Protein 6KGI (pdb70)

Foldseek 3Di:
DDDDFFPQDDPPAFSFAFADAFAKWKDWPQWFPDPLATAHPQFDDVVVAVVTDMDMDGHHDDDSRGHGQPPNVTTDDDGDGNRVDD

Nearest PDB structures (foldseek):
  6kgi-assembly1_B-2  TM=1.012E+00  e=6.333E-20  Saccharomyces cerevisiae S288C
  3nit-assembly1_A  TM=9.680E-01  e=1.098E-16  Saccharomyces cerevisiae
  3nih-assembly1_A  TM=9.749E-01  e=1.008E-15  Saccharomyces cerevisiae
  7mex-assembly1_A  TM=9.510E-01  e=4.186E-12  Saccharomyces cerevisiae S288C
  7mey-assembly1_A  TM=9.369E-01  e=1.963E-11  Saccharomyces cerevisiae S288C

Structure (mmCIF, N/CA/C/O backbone):
data_6KGI
#
_entry.id   6KGI
#
_cell.length_a   60.630
_cell.length_b   60.630
_cell.length_c   69.811
_cell.angle_alpha   90.00
_cell.angle_beta   90.00
_cell.angle_gamma   90.00
#
_symmetry.space_group_name_H-M   'P 43 21 2'
#
loop_
_entity.id
_entity.type
_entity.pdbx_description
1 polymer 'E3 ubiquitin-protein ligase UBR1'
2 non-polymer 'ZINC ION'
3 water water
#
loop_
_atom_site.group_PDB
_atom_site.id
_atom_site.type_symbol
_atom_site.label_atom_id
_atom_site.label_alt_id
_atom_site.label_comp_id
_atom_site.label_asym_id
_atom_site.label_entity_id
_atom_site.label_seq_id
_atom_site.pdbx_PDB_ins_code
_atom_site.Cartn_x
_atom_site.Cartn_y
_atom_site.Cartn_z
_atom_site.occupancy
_atom_site.B_iso_or_equiv
_atom_site.auth_seq_id
_atom_site.auth_comp_id
_atom_site.auth_asym_id
_atom_site.auth_atom_id
_atom_site.pdbx_PDB_model_num
ATOM 1 N N . ARG A 1 1 ? -17.258 -8.880 16.851 1.00 14.56 109 ARG B N 1
ATOM 2 C CA . ARG A 1 1 ? -15.898 -8.378 16.683 1.00 14.10 109 ARG B CA 1
ATOM 3 C C . ARG A 1 1 ? -14.910 -9.509 16.917 1.00 14.38 109 ARG B C 1
ATOM 4 O O . ARG A 1 1 ? -15.217 -10.479 17.610 1.00 16.67 109 ARG B O 1
ATOM 24 N N . LEU A 1 2 ? -13.715 -9.367 16.344 1.00 13.60 110 LEU B N 1
ATOM 25 C CA . LEU A 1 2 ? -12.604 -10.280 16.592 1.00 15.46 110 LEU B CA 1
ATOM 26 C C . LEU A 1 2 ? -11.329 -9.500 16.317 1.00 15.16 110 LEU B C 1
ATOM 27 O O . LEU A 1 2 ? -11.160 -8.966 15.218 1.00 14.85 110 LEU B O 1
ATOM 43 N N . GLY A 1 3 ? -10.454 -9.394 17.313 1.00 16.12 111 GLY B N 1
ATOM 44 C CA . GLY A 1 3 ? -9.258 -8.591 17.145 1.00 15.08 111 GLY B CA 1
ATOM 45 C C . GLY A 1 3 ? -8.374 -9.121 16.032 1.00 15.13 111 GLY B C 1
ATOM 46 O O . GLY A 1 3 ? -8.314 -10.321 15.769 1.00 15.79 111 GLY B O 1
ATOM 50 N N . SER A 1 4 ? -7.686 -8.204 15.364 1.00 15.24 112 SER B N 1
ATOM 51 C CA . SER A 1 4 ? -6.724 -8.591 14.346 1.00 15.44 112 SER B CA 1
ATOM 52 C C . SER A 1 4 ? -5.462 -9.122 15.004 1.00 14.73 112 SER B C 1
ATOM 53 O O . SER A 1 4 ? -5.045 -8.643 16.064 1.00 18.40 112 SER B O 1
ATOM 61 N N . GLY A 1 5 ? -4.859 -10.111 14.368 1.00 15.01 113 GLY B N 1
ATOM 62 C CA . GLY A 1 5 ? -3.603 -10.670 14.813 1.00 14.38 113 GLY B CA 1
ATOM 63 C C . GLY A 1 5 ? -2.414 -9.979 14.185 1.00 14.04 113 GLY B C 1
ATOM 64 O O . GLY A 1 5 ? -2.476 -8.822 13.762 1.00 15.70 113 GLY B O 1
ATOM 68 N N . ASP A 1 6 ? -1.307 -10.706 14.126 1.00 12.90 114 ASP B N 1
ATOM 69 C CA . ASP A 1 6 ? -0.083 -10.168 13.564 1.00 13.30 114 ASP B CA 1
ATOM 70 C C . ASP A 1 6 ? -0.176 -10.114 12.046 1.00 12.64 114 ASP B C 1
ATOM 71 O O . ASP A 1 6 ? -0.706 -11.029 11.416 1.00 12.31 114 ASP B O 1
ATOM 80 N N . VAL A 1 7 ? 0.366 -9.050 11.450 1.00 12.99 115 VAL B N 1
ATOM 81 C CA . VAL A 1 7 ? 0.317 -8.908 9.998 1.00 13.46 115 VAL B CA 1
ATOM 82 C C . VAL A 1 7 ? 1.120 -9.978 9.274 1.00 12.05 115 VAL B C 1
ATOM 83 O O . VAL A 1 7 ? 0.973 -10.135 8.058 1.00 14.48 115 VAL B O 1
ATOM 96 N N . HIS A 1 8 ? 1.970 -10.720 9.987 1.00 11.48 116 HIS B N 1
ATOM 97 C CA . HIS A 1 8 ? 2.769 -11.783 9.398 1.00 11.15 116 HIS B CA 1
ATOM 98 C C . HIS 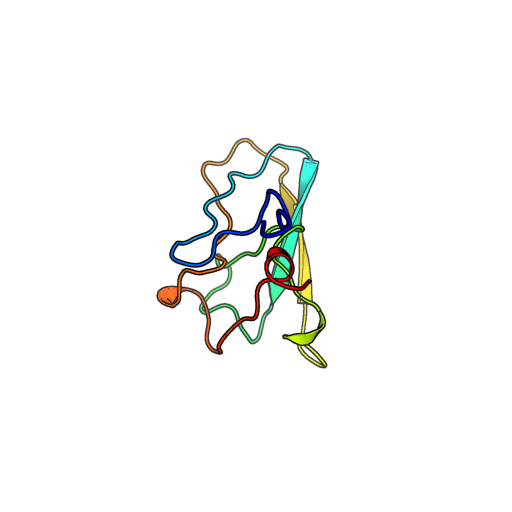A 1 8 ? 2.136 -13.151 9.578 1.00 10.93 116 HIS B C 1
ATOM 99 O O . HIS A 1 8 ? 2.675 -14.145 9.081 1.00 11.65 116 HIS B O 1
ATOM 113 N N . LYS A 1 9 ? 1.017 -13.235 10.288 1.00 10.81 117 LYS B N 1
ATOM 114 C CA . LYS A 1 9 ? 0.320 -14.503 10.441 1.00 10.46 117 LYS B CA 1
ATOM 115 C C . LYS A 1 9 ? -0.046 -15.044 9.068 1.00 10.05 117 LYS B C 1
ATOM 116 O O . LYS A 1 9 ? -0.510 -14.299 8.196 1.00 11.04 117 LYS B O 1
ATOM 135 N N . HIS A 1 10 ? 0.133 -16.347 8.877 1.00 10.56 118 HIS 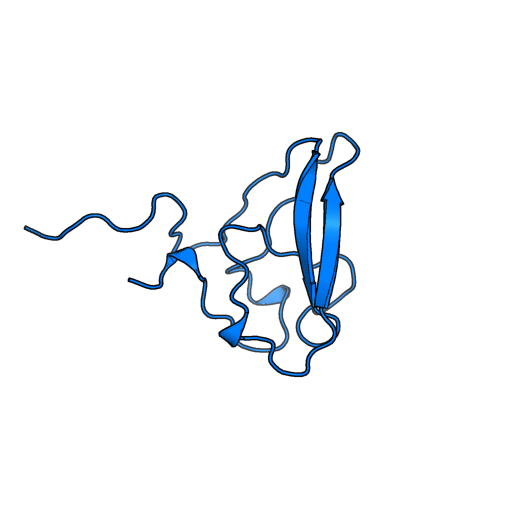B N 1
ATOM 136 C CA . HIS A 1 10 ? -0.125 -16.953 7.577 1.00 10.92 118 HIS B CA 1
ATOM 137 C C . HIS A 1 10 ? -0.703 -18.357 7.723 1.00 10.28 118 HIS B C 1
ATOM 138 O O . HIS A 1 10 ? -0.503 -19.207 6.853 1.00 10.67 118 HIS B O 1
ATOM 152 N N . THR A 1 11 ? -1.430 -18.600 8.808 1.00 10.81 119 THR B N 1
ATOM 153 C CA . THR A 1 11 ? -2.157 -19.845 8.993 1.00 10.96 119 THR B CA 1
ATOM 154 C C . THR A 1 11 ? -2.865 -20.214 7.701 1.00 10.47 119 THR B C 1
ATOM 155 O O . THR A 1 11 ? -3.512 -19.365 7.081 1.00 10.55 119 THR B O 1
ATOM 166 N N . GLY A 1 12 ? -2.725 -21.476 7.294 1.00 11.24 120 GLY B N 1
ATOM 167 C CA . GLY A 1 12 ? -3.349 -21.978 6.091 1.00 11.54 120 GLY B CA 1
ATOM 168 C C . GLY A 1 12 ? -2.478 -21.969 4.853 1.00 10.79 120 GLY B C 1
ATOM 169 O O . GLY A 1 12 ? -2.907 -22.507 3.818 1.00 11.67 120 GLY B O 1
ATOM 173 N N . ARG A 1 13 ? -1.277 -21.396 4.918 1.00 10.77 121 ARG B N 1
ATOM 174 C CA . ARG A 1 13 ? -0.411 -21.333 3.756 1.00 10.63 121 ARG B CA 1
ATOM 175 C C . ARG A 1 13 ? 1.039 -21.294 4.218 1.00 11.05 121 ARG B C 1
ATOM 176 O O . ARG A 1 13 ? 1.338 -21.129 5.406 1.00 11.04 121 ARG B O 1
ATOM 197 N N . ASN A 1 14 ? 1.946 -21.413 3.253 1.00 11.32 122 ASN B N 1
ATOM 198 C CA . ASN A 1 14 ? 3.354 -21.142 3.500 1.00 11.71 122 ASN B CA 1
ATOM 199 C C . ASN A 1 14 ? 3.578 -19.637 3.660 1.00 10.95 122 ASN B C 1
ATOM 200 O O . ASN A 1 14 ? 2.881 -18.817 3.062 1.00 12.35 122 ASN B O 1
ATOM 211 N N . CYS A 1 15 ? 4.594 -19.276 4.447 1.00 11.37 123 CYS B N 1
ATOM 212 C CA . CYS A 1 15 ? 4.914 -17.866 4.654 1.00 11.19 123 CYS B CA 1
ATOM 213 C C . CYS A 1 15 ? 5.316 -17.202 3.344 1.00 11.07 123 CYS B C 1
ATOM 214 O O . CYS A 1 15 ? 4.683 -16.242 2.883 1.00 12.70 123 CYS B O 1
ATOM 221 N N . GLY A 1 16 ? 6.378 -17.712 2.725 1.00 12.01 124 GLY B N 1
ATOM 222 C CA . GLY A 1 16 ? 6.820 -17.233 1.432 1.00 14.83 124 GLY B CA 1
ATOM 223 C C . GLY A 1 16 ? 7.462 -15.867 1.411 1.00 14.16 124 GLY B C 1
ATOM 224 O O . GLY A 1 16 ? 7.707 -15.341 0.321 1.00 15.77 124 GLY B O 1
ATOM 228 N N . ARG A 1 17 ? 7.752 -15.273 2.565 1.00 13.59 125 ARG B N 1
ATOM 229 C CA . ARG A 1 17 ? 8.384 -13.961 2.588 1.00 14.27 125 ARG B CA 1
ATOM 230 C C . ARG A 1 17 ? 9.709 -14.008 1.843 1.00 13.11 125 ARG B C 1
ATOM 231 O O . ARG A 1 17 ? 10.535 -14.888 2.086 1.00 14.17 125 ARG B O 1
ATOM 252 N N . LYS A 1 18 ? 9.923 -13.038 0.957 1.00 15.96 126 LYS B N 1
ATOM 253 C CA . LYS A 1 18 ? 11.173 -12.925 0.220 1.00 17.45 126 LYS B CA 1
ATOM 254 C C . LYS A 1 18 ? 12.129 -12.016 0.978 1.00 17.95 126 LYS B C 1
ATOM 255 O O . LYS A 1 18 ? 11.793 -10.869 1.285 1.00 20.49 126 LYS B O 1
ATOM 274 N N . PHE A 1 19 ? 13.329 -12.516 1.248 1.00 17.79 127 PHE B N 1
ATOM 275 C CA . PHE A 1 19 ? 14.281 -11.773 2.057 1.00 16.60 127 PHE B CA 1
ATOM 276 C C . PHE A 1 19 ? 14.859 -10.604 1.277 1.00 18.45 127 PHE B C 1
ATOM 277 O O . PHE A 1 19 ? 15.092 -10.692 0.068 1.00 21.57 127 PHE B O 1
ATOM 294 N N . LYS A 1 20 ? 15.074 -9.505 1.980 1.00 17.44 128 LYS B N 1
ATOM 295 C CA . LYS A 1 20 ? 15.741 -8.339 1.430 1.00 18.35 128 LYS B CA 1
ATOM 296 C C . LYS A 1 20 ? 17.207 -8.354 1.837 1.00 17.47 128 LYS B C 1
ATOM 297 O O . LYS A 1 20 ? 17.602 -9.000 2.811 1.00 15.12 128 LYS B O 1
ATOM 316 N N . ILE A 1 21 ? 18.021 -7.611 1.085 1.00 17.71 129 ILE B N 1
ATOM 317 C CA . ILE A 1 21 ? 19.424 -7.474 1.447 1.00 16.39 129 ILE B CA 1
ATOM 318 C C . ILE A 1 21 ? 19.517 -6.832 2.821 1.00 16.23 129 ILE B C 1
ATOM 319 O O . ILE A 1 21 ? 18.854 -5.828 3.108 1.00 18.37 129 ILE B O 1
ATOM 335 N N . GLY A 1 22 ? 20.329 -7.432 3.692 1.00 15.30 130 GLY B N 1
ATOM 336 C CA . GLY A 1 22 ? 20.481 -6.972 5.048 1.00 14.70 130 GLY B CA 1
ATOM 337 C C . GLY A 1 22 ? 19.531 -7.599 6.043 1.00 13.36 130 GLY B C 1
ATOM 338 O O . GLY A 1 22 ? 19.698 -7.382 7.248 1.00 14.44 130 GLY B O 1
ATOM 342 N N . GLU A 1 23 ? 18.559 -8.368 5.582 1.00 12.76 131 GLU B N 1
ATOM 343 C CA . GLU A 1 23 ? 17.564 -8.955 6.466 1.00 12.26 131 GLU B CA 1
ATOM 344 C C . GLU A 1 23 ? 18.107 -10.230 7.102 1.00 11.70 131 GLU B C 1
ATOM 345 O O . GLU A 1 23 ? 18.649 -11.085 6.394 1.00 11.94 131 GLU B O 1
ATOM 357 N N . PRO A 1 24 ? 17.965 -10.399 8.412 1.00 10.61 132 PRO B N 1
ATOM 358 C CA . PRO A 1 24 ? 18.402 -11.641 9.059 1.00 10.93 132 PRO B CA 1
ATOM 359 C C . PRO A 1 24 ? 17.354 -12.739 8.903 1.00 10.39 132 PRO B C 1
ATOM 360 O O . PRO A 1 24 ? 16.201 -12.488 8.541 1.00 11.53 132 PRO B O 1
ATOM 371 N N . LEU A 1 25 ? 17.776 -13.966 9.205 1.00 10.08 133 LEU B N 1
ATOM 372 C CA . LEU A 1 25 ? 16.919 -15.137 9.126 1.00 10.01 133 LEU B CA 1
ATOM 373 C C . LEU A 1 25 ? 17.550 -16.234 9.977 1.00 9.31 133 LEU B C 1
ATOM 374 O O . LEU A 1 25 ? 18.680 -16.098 10.475 1.00 9.66 133 LEU B O 1
ATOM 390 N N . TYR A 1 26 ? 16.801 -17.324 10.136 1.00 9.76 134 TYR B N 1
ATOM 391 C CA . TYR A 1 26 ? 17.168 -18.411 11.018 1.00 9.06 134 TYR B CA 1
ATOM 392 C C . TYR A 1 26 ? 17.218 -19.745 10.281 1.00 9.40 134 TYR B C 1
ATOM 393 O O . TYR A 1 26 ? 16.410 -20.030 9.388 1.00 10.33 134 TYR B O 1
ATOM 411 N N . ARG A 1 27 ? 18.147 -20.585 10.727 1.00 9.52 135 ARG B N 1
ATOM 412 C CA . ARG A 1 27 ? 18.241 -21.984 10.351 1.00 9.84 135 ARG B CA 1
ATOM 413 C C . ARG A 1 27 ? 18.297 -22.823 11.619 1.00 9.94 135 ARG B C 1
ATOM 414 O O . ARG A 1 27 ? 18.773 -22.355 12.660 1.00 10.38 135 ARG B O 1
ATOM 435 N N . CYS A 1 28 ? 17.839 -24.073 11.524 1.00 10.35 136 CYS B N 1
ATOM 436 C CA . CYS A 1 28 ? 17.953 -25.020 12.626 1.00 10.40 136 CYS B CA 1
ATOM 437 C C . CYS A 1 28 ? 18.496 -26.337 12.087 1.00 10.60 136 CYS B C 1
ATOM 438 O O . CYS A 1 28 ? 17.882 -26.953 11.212 1.00 11.54 136 CYS B O 1
ATOM 445 N N . HIS A 1 29 ? 19.640 -26.774 12.609 1.00 10.76 137 HIS B N 1
ATOM 446 C CA . HIS A 1 29 ? 20.253 -27.994 12.101 1.00 10.92 137 HIS B CA 1
ATOM 447 C C . HIS A 1 29 ? 19.297 -29.173 12.211 1.00 12.46 137 HIS B C 1
ATOM 448 O O . HIS A 1 29 ? 19.159 -29.965 11.271 1.00 14.02 137 HIS B O 1
ATOM 462 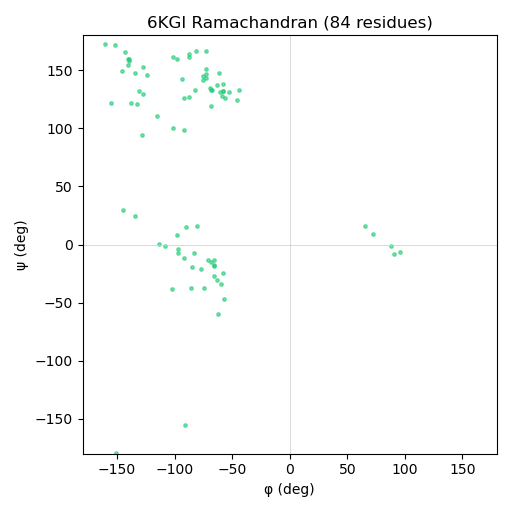N N . GLU A 1 30 ? 18.662 -29.337 13.369 1.00 11.79 138 GLU B N 1
ATOM 463 C CA . GLU A 1 30 ? 17.833 -30.509 13.603 1.00 12.11 138 GLU B CA 1
ATOM 464 C C . GLU A 1 30 ? 16.513 -30.439 12.844 1.00 11.49 138 GLU B C 1
ATOM 465 O O . GLU A 1 30 ? 16.017 -31.475 12.381 1.00 13.63 138 GLU B O 1
ATOM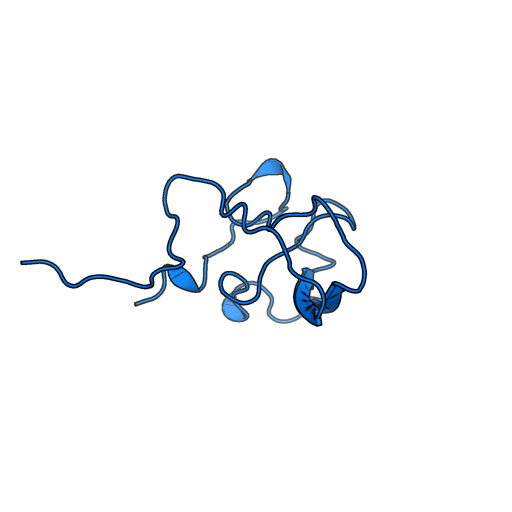 477 N N . CYS A 1 31 ? 15.905 -29.252 12.729 1.00 11.30 139 CYS B N 1
ATOM 478 C CA . CYS A 1 31 ? 14.558 -29.190 12.168 1.00 11.91 139 CYS B CA 1
ATOM 479 C C . CYS A 1 31 ? 14.575 -29.113 10.646 1.00 12.01 139 CYS B C 1
ATOM 480 O O . CYS A 1 31 ? 13.693 -29.674 9.992 1.00 12.66 139 CYS B O 1
ATOM 487 N N . GLY A 1 32 ? 15.529 -28.397 10.055 1.00 12.30 140 GLY B N 1
ATOM 488 C CA . GLY A 1 32 ? 15.531 -28.236 8.610 1.00 12.67 140 GLY B CA 1
ATOM 489 C C . GLY A 1 32 ? 15.841 -29.548 7.914 1.00 13.48 140 GLY B C 1
ATOM 490 O O . GLY A 1 32 ? 16.792 -30.251 8.273 1.00 14.65 140 GLY B O 1
ATOM 494 N N . CYS A 1 33 ? 15.044 -29.885 6.899 1.00 13.62 141 CYS B N 1
ATOM 495 C CA . CYS A 1 33 ? 15.313 -31.109 6.151 1.00 14.73 141 CYS B CA 1
ATOM 496 C C . CYS A 1 33 ? 16.657 -31.047 5.439 1.00 15.97 141 CYS B C 1
ATOM 497 O O . CYS A 1 33 ? 17.302 -32.085 5.240 1.00 17.38 141 CYS B O 1
ATOM 505 N N . ASP A 1 34 ? 17.094 -29.855 5.043 1.00 15.18 142 ASP B N 1
ATOM 506 C CA . ASP A 1 34 ? 18.435 -29.667 4.507 1.00 14.66 142 ASP B CA 1
ATOM 507 C C . ASP A 1 34 ? 18.882 -28.248 4.826 1.00 13.78 142 ASP B C 1
ATOM 508 O O . ASP A 1 34 ? 18.158 -27.473 5.461 1.00 13.90 142 ASP B O 1
ATOM 517 N N . ASP A 1 35 ? 20.094 -27.915 4.388 1.00 15.57 143 ASP B N 1
ATOM 518 C CA . ASP A 1 35 ? 20.714 -26.638 4.718 1.00 15.26 143 ASP B CA 1
ATOM 519 C C . ASP A 1 35 ? 20.226 -25.491 3.847 1.00 15.00 143 ASP B C 1
ATOM 520 O O . ASP A 1 35 ? 20.850 -24.421 3.846 1.00 15.78 143 ASP B O 1
ATOM 529 N N . THR 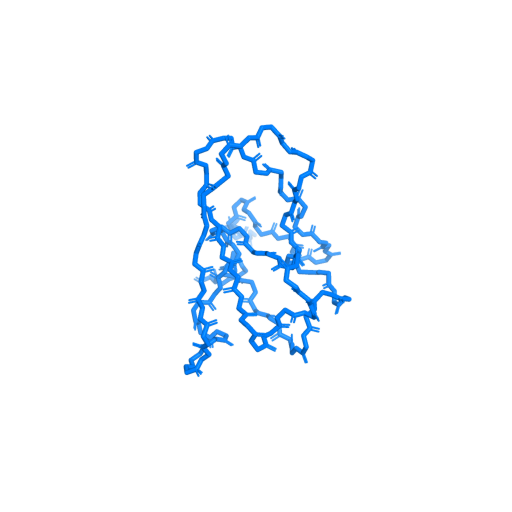A 1 36 ? 19.111 -25.671 3.136 1.00 13.87 144 THR B N 1
ATOM 530 C CA . THR A 1 36 ? 18.447 -24.579 2.440 1.00 13.38 144 THR B CA 1
ATOM 531 C C . THR A 1 36 ? 17.136 -24.180 3.100 1.00 12.23 144 THR B C 1
ATOM 532 O O . THR A 1 36 ? 16.490 -23.244 2.634 1.00 13.28 144 THR B O 1
ATOM 543 N N . CYS A 1 37 ? 16.735 -24.856 4.168 1.00 11.35 145 CYS B N 1
ATOM 544 C CA . CYS A 1 37 ? 15.451 -24.604 4.811 1.00 11.38 145 CYS B CA 1
ATOM 545 C C . CYS A 1 37 ? 15.614 -23.487 5.836 1.00 11.04 145 CYS B C 1
ATOM 546 O O . CYS A 1 37 ? 16.503 -23.551 6.696 1.00 11.77 145 CYS B O 1
ATOM 554 N N . VAL A 1 38 ? 14.776 -22.456 5.736 1.00 10.76 146 VAL B N 1
ATOM 555 C CA . VAL A 1 38 ? 14.980 -21.239 6.508 1.00 10.72 146 VAL B CA 1
ATOM 556 C C . VAL A 1 38 ? 13.669 -20.685 7.042 1.00 9.55 146 VAL B C 1
ATOM 557 O O . VAL A 1 38 ? 12.579 -20.948 6.514 1.00 10.36 146 VAL B O 1
ATOM 570 N N . LEU A 1 39 ? 13.809 -19.860 8.082 1.00 9.58 147 LEU B N 1
ATOM 571 C CA . LEU A 1 39 ? 12.688 -19.192 8.725 1.00 9.51 147 LEU B CA 1
ATOM 572 C C . LEU A 1 39 ? 12.980 -17.706 8.874 1.00 9.32 147 LEU B C 1
ATOM 573 O O . LEU A 1 39 ? 14.050 -17.314 9.360 1.00 9.96 147 LEU B O 1
ATOM 589 N N . CYS A 1 40 ? 12.012 -16.879 8.488 1.00 9.57 148 CYS B N 1
ATOM 590 C CA . CYS A 1 40 ? 12.138 -15.441 8.670 1.00 9.58 148 CYS B CA 1
ATOM 591 C C . CYS A 1 40 ? 11.985 -15.079 10.140 1.00 9.28 148 CYS B C 1
ATOM 592 O O . CYS A 1 40 ? 11.562 -15.884 10.973 1.00 9.60 148 CYS B O 1
ATOM 599 N N . ILE A 1 41 ? 12.356 -13.836 10.456 1.00 9.35 149 ILE B N 1
ATOM 600 C CA . ILE A 1 41 ? 12.360 -13.397 11.847 1.00 9.51 149 ILE B CA 1
ATOM 601 C C . ILE A 1 41 ? 10.953 -13.362 12.427 1.00 9.97 149 ILE B C 1
ATOM 602 O O . ILE A 1 41 ? 10.779 -13.439 13.645 1.00 11.43 149 ILE B O 1
ATOM 618 N N . HIS A 1 42 ? 9.930 -13.170 11.589 1.00 9.94 150 HIS B N 1
ATOM 619 C CA . HIS A 1 42 ? 8.556 -13.092 12.070 1.00 10.29 150 HIS B CA 1
ATOM 620 C C . HIS A 1 42 ? 7.991 -14.458 12.395 1.00 9.87 150 HIS B C 1
ATOM 621 O O . HIS A 1 42 ? 7.023 -14.563 13.164 1.00 11.06 150 HIS B O 1
ATOM 635 N N . CYS A 1 43 ? 8.582 -15.503 11.835 1.00 9.34 151 CYS B N 1
ATOM 636 C CA . CYS A 1 43 ? 8.102 -16.871 11.967 1.00 8.95 151 CYS B CA 1
ATOM 637 C C . CYS A 1 43 ? 8.890 -17.693 12.969 1.00 8.72 151 CYS B C 1
ATOM 638 O O . CYS A 1 43 ? 8.301 -18.517 13.681 1.00 9.33 151 CYS B O 1
ATOM 645 N N . PHE A 1 44 ? 10.207 -17.517 13.021 1.00 8.65 152 PHE B N 1
ATOM 646 C CA . PHE A 1 44 ? 11.030 -18.351 13.881 1.00 8.89 152 PHE B CA 1
ATOM 647 C C . PHE A 1 44 ? 10.537 -18.263 15.315 1.00 8.61 152 PHE B C 1
ATOM 648 O O . PHE A 1 44 ? 10.443 -17.172 15.884 1.00 9.38 152 PHE B O 1
ATOM 665 N N . ASN A 1 45 ? 10.259 -19.419 15.910 1.00 9.10 153 ASN B N 1
ATOM 666 C CA . ASN A 1 45 ? 9.750 -19.462 17.270 1.00 9.11 153 ASN B CA 1
ATOM 667 C C . ASN A 1 45 ? 10.782 -20.143 18.148 1.00 9.29 153 ASN B C 1
ATOM 668 O O . ASN A 1 45 ? 11.003 -21.355 17.998 1.00 9.14 153 ASN B O 1
ATOM 679 N N . PRO A 1 46 ? 11.442 -19.426 19.059 1.00 9.19 154 PRO B N 1
ATOM 680 C CA . PRO A 1 46 ? 12.460 -20.086 19.890 1.00 9.38 154 PRO B CA 1
ATOM 681 C C . PRO A 1 46 ? 11.916 -21.259 20.685 1.00 9.47 154 PRO B C 1
ATOM 682 O O . PRO A 1 46 ? 12.687 -22.164 21.048 1.00 9.74 154 PRO B O 1
ATOM 693 N N . LYS A 1 47 ? 10.611 -21.279 20.962 1.00 9.76 155 LYS B N 1
ATOM 694 C CA . LYS A 1 47 ? 10.039 -22.382 21.717 1.00 10.34 155 LYS B CA 1
ATOM 695 C C . LYS A 1 47 ? 10.107 -23.701 20.961 1.00 9.86 155 LYS B C 1
ATOM 696 O O . LYS A 1 47 ? 9.962 -24.759 21.583 1.00 11.01 155 LYS B O 1
ATOM 715 N N . ASP A 1 48 ? 10.295 -23.675 19.642 1.00 9.62 156 ASP B N 1
ATOM 716 C CA . ASP A 1 48 ? 10.358 -24.903 18.859 1.00 10.30 156 ASP B CA 1
ATOM 717 C C . ASP A 1 48 ? 11.735 -25.553 18.873 1.00 9.92 156 ASP B C 1
ATOM 718 O O . ASP A 1 48 ? 11.883 -26.661 18.342 1.00 10.77 156 ASP B O 1
ATOM 727 N N . HIS A 1 49 ? 12.745 -24.896 19.444 1.00 9.88 157 HIS B N 1
ATOM 728 C CA . HIS A 1 49 ? 14.125 -25.280 19.159 1.00 10.11 157 HIS B CA 1
ATOM 729 C C . HIS A 1 49 ? 15.010 -25.383 20.393 1.00 9.98 157 HIS B C 1
ATOM 730 O O . HIS A 1 49 ? 16.232 -25.290 20.265 1.00 10.55 157 HIS B O 1
ATOM 744 N N . VAL A 1 50 ? 14.435 -25.616 21.571 1.00 9.74 158 VAL B N 1
ATOM 745 C CA . VAL A 1 50 ? 15.249 -25.719 22.775 1.00 9.61 158 VAL B CA 1
ATOM 746 C C . VAL A 1 50 ? 16.263 -26.842 22.604 1.00 9.91 158 VAL B C 1
ATOM 747 O O . VAL A 1 50 ? 15.914 -27.977 22.262 1.00 10.37 158 VAL B O 1
ATOM 760 N N . ASN A 1 51 ? 17.534 -26.524 22.836 1.00 10.55 159 ASN B N 1
ATOM 761 C CA . ASN A 1 51 ? 18.647 -27.461 22.706 1.00 11.11 159 ASN B CA 1
ATOM 762 C C . ASN A 1 51 ? 18.876 -27.929 21.277 1.00 11.45 159 ASN B C 1
ATOM 763 O O . ASN A 1 51 ? 19.596 -28.908 21.059 1.00 15.71 159 ASN B O 1
ATOM 774 N N . HIS A 1 52 ? 18.306 -27.243 20.288 1.00 11.50 160 HIS B N 1
ATOM 775 C CA . HIS A 1 52 ? 18.715 -27.425 18.905 1.00 11.26 160 HIS B CA 1
ATOM 776 C C . HIS A 1 52 ? 19.874 -26.491 18.595 1.00 10.93 160 HIS B C 1
ATOM 777 O O . HIS A 1 52 ? 20.118 -25.525 19.309 1.00 11.81 160 HIS B O 1
ATOM 791 N N . HIS A 1 53 ? 20.594 -26.801 17.524 1.00 11.12 161 HIS B N 1
ATOM 792 C CA . HIS A 1 53 ? 21.685 -25.951 17.054 1.00 10.78 161 HIS B CA 1
ATOM 793 C C . HIS A 1 53 ? 21.113 -24.975 16.033 1.00 10.20 161 HIS B C 1
ATOM 794 O O . HIS A 1 53 ? 20.914 -25.315 14.865 1.00 10.92 161 HIS B O 1
ATOM 808 N N . VAL A 1 54 ? 20.823 -23.770 16.487 1.00 10.43 162 VAL B N 1
ATOM 809 C CA . VAL A 1 54 ? 20.269 -22.721 15.644 1.00 10.39 162 VAL B CA 1
ATOM 810 C C . VAL A 1 54 ? 21.416 -21.876 15.109 1.00 9.68 162 VAL B C 1
ATOM 811 O O . VAL A 1 54 ? 22.416 -21.630 15.799 1.00 11.05 162 VAL B O 1
ATOM 824 N N . CYS A 1 55 ? 21.280 -21.448 13.857 1.00 10.09 163 CYS B N 1
ATOM 825 C CA . CYS A 1 55 ? 22.294 -20.641 13.184 1.00 10.37 163 CYS B CA 1
ATOM 826 C C . CYS A 1 55 ? 21.609 -19.534 12.405 1.00 11.69 163 CYS B C 1
ATOM 827 O O . CYS A 1 55 ? 20.835 -19.822 11.485 1.00 13.22 163 CYS B O 1
ATOM 835 N N . THR A 1 56 ? 21.953 -18.287 12.713 1.00 9.39 164 THR B N 1
ATOM 836 C CA . THR A 1 56 ? 21.364 -17.170 11.998 1.00 9.69 164 THR B CA 1
ATOM 837 C C . THR A 1 56 ? 22.175 -16.858 10.744 1.00 9.39 164 THR B C 1
ATOM 838 O O . THR A 1 56 ? 23.310 -17.318 10.563 1.00 10.38 164 THR B O 1
ATOM 849 N N . ASP A 1 57 ? 21.545 -16.099 9.854 1.00 10.78 165 ASP B N 1
ATOM 850 C CA . ASP A 1 57 ? 22.160 -15.620 8.628 1.00 10.43 165 ASP B CA 1
ATOM 851 C C . ASP A 1 57 ? 21.657 -14.209 8.368 1.00 10.36 165 ASP B C 1
ATOM 852 O O . ASP A 1 57 ? 20.687 -13.744 8.975 1.00 10.28 165 ASP B O 1
ATOM 861 N N . ILE A 1 58 ? 22.340 -13.521 7.459 1.00 10.98 166 ILE B N 1
ATOM 862 C CA . ILE A 1 58 ? 21.888 -12.250 6.904 1.00 11.22 166 ILE B CA 1
ATOM 863 C C . ILE A 1 58 ? 21.922 -12.379 5.391 1.00 11.38 166 ILE B C 1
ATOM 864 O O . ILE A 1 58 ? 22.932 -12.813 4.823 1.00 12.84 166 ILE B O 1
ATOM 880 N N . CYS A 1 59 ? 20.821 -12.021 4.739 1.00 12.47 167 CYS B N 1
ATOM 881 C CA . CYS A 1 59 ? 20.781 -12.038 3.282 1.00 14.81 167 CYS B CA 1
ATOM 882 C C . CYS A 1 59 ? 21.706 -10.943 2.757 1.00 15.93 167 CYS B C 1
ATOM 883 O O . CYS A 1 59 ? 21.523 -9.765 3.065 1.00 17.56 167 CYS B O 1
ATOM 891 N N . THR A 1 60 ? 22.729 -11.333 1.999 1.00 18.33 168 THR B N 1
ATOM 892 C CA . THR A 1 60 ? 23.725 -10.379 1.530 1.00 21.41 168 THR B CA 1
ATOM 893 C C . THR A 1 60 ? 23.704 -10.187 0.023 1.00 28.93 168 THR B C 1
ATOM 894 O O . THR A 1 60 ? 24.502 -9.401 -0.500 1.00 34.51 168 THR B O 1
ATOM 905 N N . GLU A 1 61 ? 22.817 -10.875 -0.688 1.00 29.88 169 GLU B N 1
ATOM 906 C CA . GLU A 1 61 ? 22.738 -10.734 -2.131 1.00 36.57 169 GLU B CA 1
ATOM 907 C C . GLU A 1 61 ? 21.293 -10.878 -2.569 1.00 37.20 169 GLU B C 1
ATOM 908 O O . GLU A 1 61 ? 20.509 -11.595 -1.941 1.00 32.35 169 GLU B O 1
ATOM 920 N N . PHE A 1 62 ? 20.949 -10.184 -3.654 1.00 39.87 170 PHE B N 1
ATOM 921 C CA . PHE A 1 62 ? 19.670 -10.405 -4.311 1.00 39.34 170 PHE B CA 1
ATOM 922 C C . PHE A 1 62 ? 19.439 -11.90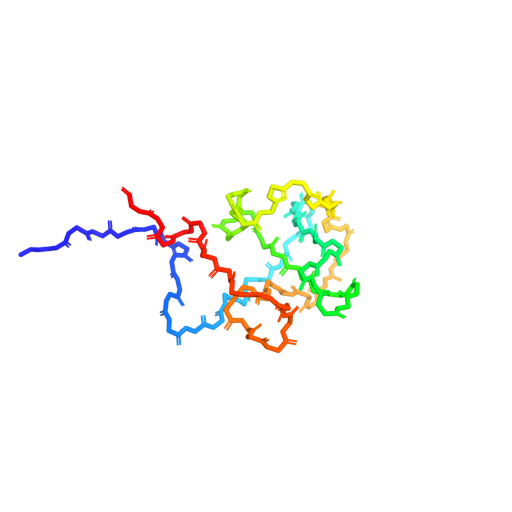0 -4.453 1.00 41.03 170 PHE B C 1
ATOM 923 O O . PHE A 1 62 ? 20.283 -12.627 -4.987 1.00 39.15 170 PHE B O 1
ATOM 940 N N . THR A 1 63 ? 18.309 -12.362 -3.934 1.00 40.47 171 THR B N 1
ATOM 941 C CA . THR A 1 63 ? 17.960 -13.769 -3.987 1.00 37.21 171 THR B CA 1
ATOM 942 C C . THR A 1 63 ? 16.475 -13.887 -4.270 1.00 36.77 171 THR B C 1
ATOM 943 O O . THR A 1 63 ? 15.703 -12.975 -3.972 1.00 36.41 171 THR B O 1
ATOM 954 N N . SER A 1 64 ? 16.083 -15.017 -4.851 1.00 34.84 172 SER B N 1
ATOM 955 C CA . SER A 1 64 ? 14.690 -15.432 -4.868 1.00 33.61 172 SER B CA 1
ATOM 956 C C . SER A 1 64 ? 14.344 -16.296 -3.660 1.00 33.97 172 SER B C 1
ATOM 957 O O . SER A 1 64 ? 13.294 -16.949 -3.650 1.00 31.36 172 SER B O 1
ATOM 965 N N . GLY A 1 65 ? 15.204 -16.298 -2.640 1.00 30.36 173 GLY B N 1
ATOM 966 C CA . GLY A 1 65 ? 14.978 -17.134 -1.479 1.00 25.02 173 GLY B CA 1
ATOM 967 C C . GLY A 1 65 ? 13.855 -16.619 -0.600 1.00 20.57 173 GLY B C 1
ATOM 968 O O . GLY A 1 65 ? 13.641 -15.412 -0.449 1.00 19.85 173 GLY B O 1
ATOM 972 N N . ILE A 1 66 ? 13.142 -17.568 0.012 1.00 18.33 174 ILE B N 1
ATOM 973 C CA . ILE A 1 66 ? 11.916 -17.276 0.742 1.00 14.50 174 ILE B CA 1
ATOM 974 C C . ILE A 1 66 ? 11.846 -18.094 2.024 1.00 13.05 174 ILE B C 1
ATOM 975 O O . ILE A 1 66 ? 12.461 -19.154 2.154 1.00 13.63 174 ILE B O 1
ATOM 991 N N . CYS A 1 67 ? 11.049 -17.589 2.965 1.00 12.86 175 CYS B N 1
ATOM 992 C CA . CYS A 1 67 ? 10.801 -18.288 4.220 1.00 12.20 175 CYS B CA 1
ATOM 993 C C . CYS A 1 67 ? 9.973 -19.546 3.985 1.00 11.87 175 CYS B C 1
ATOM 994 O O . CYS A 1 67 ? 8.945 -19.506 3.292 1.00 12.83 175 CYS B O 1
ATOM 1001 N N . ASP A 1 68 ? 10.396 -20.643 4.613 1.00 11.08 176 ASP B N 1
ATOM 1002 C CA . ASP A 1 68 ? 9.755 -21.941 4.462 1.00 11.75 176 ASP B CA 1
ATOM 1003 C C . ASP A 1 68 ? 8.775 -22.277 5.588 1.00 11.14 176 ASP B C 1
ATOM 1004 O O . ASP A 1 68 ? 8.297 -23.415 5.647 1.00 11.88 176 ASP B O 1
ATOM 1013 N N . CYS A 1 69 ? 8.470 -21.338 6.482 1.00 10.31 177 CYS B N 1
ATOM 1014 C CA . CYS A 1 69 ? 7.500 -21.617 7.534 1.00 10.25 177 CYS B CA 1
ATOM 1015 C C . CYS A 1 69 ? 6.172 -22.028 6.904 1.00 10.68 177 CYS B C 1
ATOM 1016 O O . CYS A 1 69 ? 5.701 -21.386 5.967 1.00 11.48 177 CYS B O 1
ATOM 1023 N N . GLY A 1 70 ? 5.582 -23.121 7.380 1.00 11.86 178 GLY B N 1
ATOM 1024 C CA . GLY A 1 70 ? 4.326 -23.584 6.827 1.00 12.59 178 GLY B CA 1
ATOM 1025 C C . GLY A 1 70 ? 4.466 -24.507 5.644 1.00 16.30 178 GLY B C 1
ATOM 1026 O O . GLY A 1 70 ? 3.442 -24.978 5.120 1.00 20.95 178 GLY B O 1
ATOM 1030 N N . ASP A 1 71 ? 5.691 -24.789 5.211 1.00 15.61 179 ASP B N 1
ATOM 1031 C CA . ASP A 1 71 ? 5.967 -25.759 4.155 1.00 16.79 179 ASP B CA 1
ATOM 1032 C C . ASP A 1 71 ? 6.450 -27.026 4.850 1.00 18.58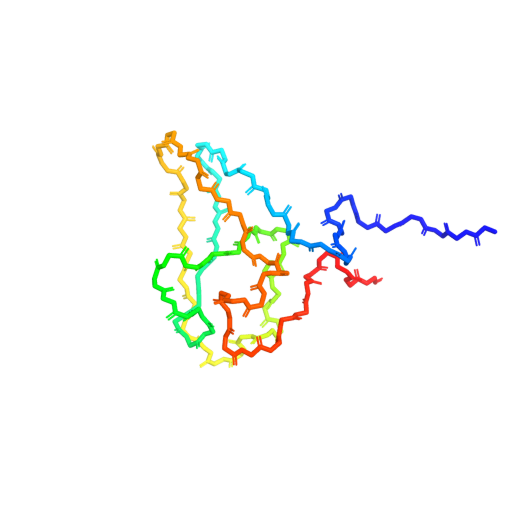 179 ASP B C 1
ATOM 1033 O O . ASP A 1 71 ? 7.612 -27.123 5.248 1.00 19.61 179 ASP B O 1
ATOM 1042 N N . GLU A 1 72 ? 5.555 -28.003 5.004 1.00 22.76 180 GLU B N 1
ATOM 1043 C CA . GLU A 1 72 ? 5.889 -29.189 5.786 1.00 25.38 180 GLU B CA 1
ATOM 1044 C C . GLU A 1 72 ? 6.988 -30.028 5.146 1.00 23.48 180 GLU B C 1
ATOM 1045 O O . GLU A 1 72 ? 7.614 -30.834 5.842 1.00 27.60 180 GLU B O 1
ATOM 1057 N N . GLU A 1 73 ? 7.259 -29.842 3.851 1.00 23.08 181 GLU B N 1
ATOM 1058 C CA . GLU A 1 73 ? 8.352 -30.563 3.209 1.00 24.63 181 GLU B CA 1
ATOM 1059 C C . GLU A 1 73 ? 9.715 -30.106 3.708 1.00 22.73 181 GLU B C 1
ATOM 1060 O O . GLU A 1 73 ? 10.718 -30.783 3.456 1.00 21.84 181 GLU B O 1
ATOM 1072 N N . ALA A 1 74 ? 9.780 -28.963 4.382 1.00 20.66 182 ALA B N 1
ATOM 1073 C CA . ALA A 1 74 ? 11.048 -28.359 4.748 1.00 17.48 182 ALA B CA 1
ATOM 1074 C C . ALA A 1 74 ? 11.485 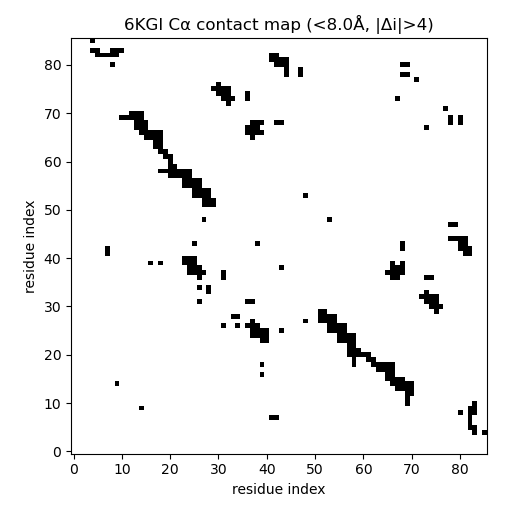-28.690 6.165 1.00 16.37 182 ALA B C 1
ATOM 1075 O O . ALA A 1 74 ? 12.620 -28.367 6.522 1.00 15.58 182 ALA B O 1
ATOM 1082 N N . TRP A 1 75 ? 10.641 -29.340 6.967 1.00 15.68 183 TRP B N 1
ATOM 1083 C CA . TRP A 1 75 ? 10.869 -29.463 8.400 1.00 15.23 183 TRP B CA 1
ATOM 1084 C C . TRP A 1 75 ? 10.623 -30.887 8.869 1.00 15.67 183 TRP B C 1
ATOM 1085 O O . TRP A 1 75 ? 9.747 -31.593 8.357 1.00 18.17 183 TRP B O 1
ATOM 1106 N N . ASN A 1 76 ? 11.389 -31.284 9.882 1.00 15.40 184 ASN B N 1
ATOM 1107 C CA . ASN A 1 76 ? 11.341 -32.635 10.427 1.00 16.61 184 ASN B CA 1
ATOM 1108 C C . ASN A 1 76 ? 10.362 -32.782 11.585 1.00 17.52 184 ASN B C 1
ATOM 1109 O O . ASN A 1 76 ? 10.082 -33.915 12.000 1.00 19.89 184 ASN B O 1
ATOM 1120 N N . SER A 1 77 ? 9.857 -31.678 12.119 1.00 16.10 185 SER B N 1
ATOM 1121 C CA . SER A 1 77 ? 8.940 -31.646 13.246 1.00 17.98 185 SER B CA 1
ATOM 1122 C C . SER A 1 77 ? 7.920 -30.558 12.960 1.00 16.27 185 SER B C 1
ATOM 1123 O O . SER A 1 77 ? 8.198 -29.633 12.187 1.00 15.40 185 SER B O 1
ATOM 1131 N N . PRO A 1 78 ? 6.762 -30.595 13.618 1.00 15.65 186 PRO B N 1
ATOM 1132 C CA . PRO A 1 78 ? 5.848 -29.454 13.516 1.00 13.45 186 PRO B CA 1
ATOM 1133 C C . PRO A 1 78 ? 6.479 -28.200 14.093 1.00 12.17 186 PRO B C 1
ATOM 1134 O O . PRO A 1 78 ? 7.107 -28.227 15.153 1.00 14.34 186 PRO B O 1
ATOM 1145 N N . LEU A 1 79 ? 6.304 -27.094 13.383 1.00 12.88 187 LEU B N 1
ATOM 1146 C CA . LEU A 1 79 ? 6.653 -25.779 13.896 1.00 11.26 187 LEU B CA 1
ATOM 1147 C C . LEU A 1 79 ? 5.390 -25.067 14.360 1.00 11.51 187 LEU B C 1
ATOM 1148 O O . LEU A 1 79 ? 4.270 -25.430 13.981 1.00 13.39 187 LEU B O 1
ATOM 1164 N N . HIS A 1 80 ? 5.578 -24.046 15.193 1.00 11.05 188 HIS B N 1
ATOM 1165 C CA . HIS A 1 80 ? 4.477 -23.245 15.732 1.00 11.68 188 HIS B CA 1
ATOM 1166 C C . HIS A 1 80 ? 4.846 -21.800 15.452 1.00 11.27 188 HIS B C 1
ATOM 1167 O O . HIS A 1 80 ? 5.588 -21.175 16.212 1.00 11.44 188 HIS B O 1
ATOM 1181 N N . CYS A 1 81 ? 4.342 -21.286 14.334 1.00 10.41 189 CYS B N 1
ATOM 1182 C CA . CYS A 1 81 ? 4.763 -19.984 13.842 1.00 9.86 189 CYS B CA 1
ATOM 1183 C C . CYS A 1 81 ? 4.630 -18.922 14.925 1.00 9.96 189 CYS B C 1
ATOM 1184 O O . CYS A 1 81 ? 3.575 -18.780 15.552 1.00 10.72 189 CYS B O 1
ATOM 1191 N N . LYS A 1 82 ? 5.696 -18.141 15.113 1.00 9.85 190 LYS B N 1
ATOM 1192 C CA . LYS A 1 82 ? 5.651 -17.095 16.126 1.00 10.59 190 LYS B CA 1
ATOM 1193 C C . LYS A 1 82 ? 4.540 -16.094 15.841 1.00 10.31 190 LYS B C 1
ATOM 1194 O O . LYS A 1 82 ? 3.925 -15.558 16.771 1.00 11.85 190 LYS B O 1
ATOM 1213 N N . ALA A 1 83 ? 4.260 -15.833 14.565 1.00 10.15 191 ALA B N 1
ATOM 1214 C CA . ALA A 1 83 ? 3.250 -14.846 14.196 1.00 10.86 191 ALA B CA 1
ATOM 1215 C C . ALA A 1 83 ? 1.831 -15.306 14.488 1.00 11.56 191 ALA B C 1
ATOM 1216 O O . ALA A 1 83 ? 0.910 -14.483 14.440 1.00 14.00 191 ALA B O 1
ATOM 1223 N N . GLU A 1 84 ? 1.628 -16.587 14.770 1.00 12.27 192 GLU B N 1
ATOM 1224 C CA . GLU A 1 84 ? 0.321 -17.082 15.168 1.00 14.72 192 GLU B CA 1
ATOM 1225 C C . GLU A 1 84 ? 0.081 -16.905 16.657 1.00 18.55 192 GLU B C 1
ATOM 1226 O O . GLU A 1 84 ? -1.075 -16.927 17.092 1.00 20.87 192 GLU B O 1
ATOM 1238 N N . GLU A 1 85 ? 1.140 -16.733 17.447 1.00 19.94 193 GLU B N 1
ATOM 1239 C CA . GLU A 1 85 ? 0.987 -16.579 18.886 1.00 23.02 193 GLU B CA 1
ATOM 1240 C C . GLU A 1 85 ? 0.298 -15.260 19.207 1.00 27.08 193 GLU B C 1
ATOM 1241 O O . GLU A 1 85 ? 0.675 -14.206 18.685 1.00 27.54 193 GLU B O 1
ATOM 1253 N N . GLN A 1 86 ? -0.701 -15.317 20.081 1.00 31.83 194 GLN B N 1
ATOM 1254 C CA . GLN A 1 86 ? -1.411 -14.119 20.509 1.00 37.87 194 GLN B CA 1
ATOM 1255 C C . GLN A 1 86 ? -1.049 -13.783 21.952 1.00 39.47 194 GLN B C 1
ATOM 1256 O O . GLN A 1 86 ? -1.578 -12.839 22.538 1.00 40.64 194 GLN B O 1
#

Solvent-accessible surface area: 6042 Å² total; per-residue (Å²): 288,173,70,119,45,72,138,57,85,14,88,84,140,71,21,26,67,100,14,129,123,49,17,56,10,59,70,5,147,71,1,9,65,80,126,97,11,11,2,0,58,40,3,16,4,85,152,31,9,119,151,60,123,52,66,87,56,98,14,102,130,172,47,101,29,74,1,24,4,46,49,159,155,8,21,100,50,112,38,113,15,87,8,83,77,209

Radius of gyration: 12.83 Å; Cα contacts (8 Å, |Δi|>4): 155; chains: 1; bounding box: 40×26×28 Å

B-factor: mean 17.89, std 9.45, range [8.61, 65.24]

Secondary structure (DSSP, 8-state):
------TT--TTS---PBPPTT-EEEEETTTBSSTT--EETTT--GGG-TTS-EEEEE--S----B--TT-GGGBSS----GGG--

Sequence (86 aa):
RLGSGDVHKHTGRNCGRKFKIGEPLYRCHECGCDDTCVLCIHCFNPKDHVNHHVCTDICTEFTSGICDCGDEEAWNSPLHCKAEEQ